Protein AF-A0A8J8TG13-F1 (afdb_monomer_lite)

Radius of gyration: 14.23 Å; chains: 1; bounding box: 28×21×51 Å

Secondary structure (DSSP, 8-state):
-----GGG-EEEEEE----GGGTTTTSSS-GGG-EETTEEHHHHHHHHHHHTT--EEEEEE-SHHHHHHHHHHHTTSHHHHHHHT--

Foldseek 3Di:
DDDDDLAVDAAEDEFEDQPPVPPPQRVQAGQQQRDDPPGRNVLVVVLVSLVVPRDHYHYNYDDDSRVVRCCVVQPNNPVVCVVNVRD

Sequence (87 aa):
MSNWSLSDVKVIIPIGGEATRLRPLTIETSKATVRLLNRPLIEYTILELAKQGIKEFIFGVRGYVNYRSLFDTFKEGIGFSARYKIK

pLDDT: mean 94.62, std 5.53, range [54.59, 97.62]

Structure (mmCIF, N/CA/C/O backbone):
data_AF-A0A8J8TG13-F1
#
_entry.id   AF-A0A8J8TG13-F1
#
loop_
_atom_site.group_PDB
_atom_site.id
_atom_site.type_symbol
_atom_site.label_atom_id
_atom_site.label_alt_id
_atom_site.label_comp_id
_atom_site.label_asym_id
_atom_site.label_entity_id
_atom_site.label_seq_id
_atom_site.pdbx_PDB_ins_code
_atom_site.Cartn_x
_atom_site.Cartn_y
_atom_site.Cartn_z
_atom_site.occupancy
_atom_site.B_iso_or_equiv
_atom_site.auth_seq_id
_atom_site.auth_comp_id
_atom_site.auth_asym_id
_atom_site.auth_atom_id
_atom_site.pdbx_PDB_model_num
ATOM 1 N N . MET A 1 1 ? 5.246 0.115 32.516 1.00 54.59 1 MET A N 1
ATOM 2 C CA . MET A 1 1 ? 5.149 -0.380 31.124 1.00 54.59 1 MET A CA 1
ATOM 3 C C . MET A 1 1 ? 4.521 0.725 30.297 1.00 54.59 1 MET A C 1
ATOM 5 O O . MET A 1 1 ? 3.534 1.286 30.754 1.00 54.59 1 MET A O 1
ATOM 9 N N . SER A 1 2 ? 5.121 1.115 29.171 1.00 73.06 2 SER A N 1
ATOM 10 C CA . SER A 1 2 ? 4.531 2.125 28.285 1.00 73.06 2 SER A CA 1
ATOM 11 C C . SER A 1 2 ? 3.225 1.590 27.698 1.00 73.06 2 SER A C 1
ATOM 13 O O . SER A 1 2 ? 3.173 0.464 27.206 1.00 73.06 2 SER A O 1
ATOM 15 N N . ASN A 1 3 ? 2.160 2.379 27.820 1.00 85.81 3 ASN A N 1
ATOM 16 C CA . ASN A 1 3 ? 0.831 2.009 27.355 1.00 85.81 3 ASN A CA 1
ATOM 17 C C . ASN A 1 3 ? 0.725 2.355 25.864 1.00 85.81 3 ASN A C 1
ATOM 19 O O . ASN A 1 3 ? 0.446 3.500 25.522 1.00 85.81 3 ASN A O 1
ATOM 23 N N . TRP A 1 4 ? 1.026 1.392 24.993 1.00 89.25 4 TRP A N 1
ATOM 24 C CA . TRP A 1 4 ? 0.909 1.560 23.544 1.00 89.25 4 TRP A CA 1
ATOM 25 C C . TRP A 1 4 ? -0.539 1.383 23.090 1.00 89.25 4 TRP A C 1
ATOM 27 O O . TRP A 1 4 ? -1.239 0.480 23.552 1.00 89.25 4 TRP A O 1
ATOM 37 N N . SER A 1 5 ? -0.967 2.217 22.150 1.00 91.94 5 SER A N 1
ATOM 38 C CA . SER A 1 5 ? -2.251 2.117 21.461 1.00 91.94 5 SER A CA 1
ATOM 39 C C . SER A 1 5 ? -2.052 1.749 19.987 1.00 91.94 5 SER A C 1
ATOM 41 O O . SER A 1 5 ? -0.975 1.934 19.423 1.00 91.94 5 SER A O 1
ATOM 43 N N . LEU A 1 6 ? -3.100 1.256 19.319 1.00 91.31 6 LEU A N 1
ATOM 44 C CA . LEU A 1 6 ? -3.037 0.959 17.878 1.00 91.31 6 LEU A CA 1
ATOM 45 C C . LEU A 1 6 ? -2.771 2.206 17.018 1.00 91.31 6 LEU A C 1
ATOM 47 O O . LEU A 1 6 ? -2.231 2.079 15.923 1.00 91.31 6 LEU A O 1
ATOM 51 N N . SER A 1 7 ? -3.108 3.401 17.514 1.00 89.38 7 SER A N 1
ATOM 52 C CA . SER A 1 7 ? -2.776 4.671 16.855 1.00 89.38 7 SER A CA 1
ATOM 53 C C . SER A 1 7 ? -1.280 4.981 16.840 1.00 89.38 7 SER A C 1
ATOM 55 O O . SER A 1 7 ? -0.853 5.783 16.018 1.00 89.38 7 SER A O 1
ATOM 57 N N . ASP A 1 8 ? -0.486 4.341 17.698 1.00 93.62 8 ASP A N 1
ATOM 58 C CA . ASP A 1 8 ? 0.966 4.535 17.744 1.00 93.62 8 ASP A CA 1
ATOM 59 C C . ASP A 1 8 ? 1.710 3.607 16.763 1.00 93.62 8 ASP A C 1
ATOM 61 O O . ASP A 1 8 ? 2.918 3.741 16.552 1.00 93.62 8 ASP A O 1
ATOM 65 N N . VAL A 1 9 ? 1.003 2.639 16.167 1.00 95.62 9 VAL A N 1
ATOM 66 C CA . VAL A 1 9 ? 1.581 1.638 15.267 1.00 95.62 9 VAL A CA 1
ATOM 67 C C . VAL A 1 9 ? 1.637 2.177 13.843 1.00 95.62 9 VAL A C 1
ATOM 69 O O . VAL A 1 9 ? 0.613 2.497 13.239 1.00 95.62 9 VAL A O 1
ATOM 72 N N . LYS A 1 10 ? 2.844 2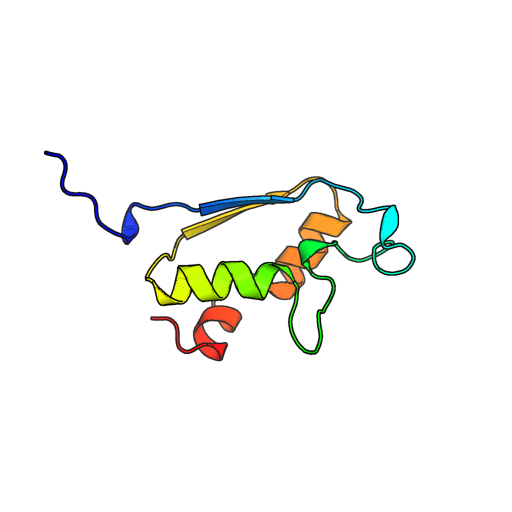.185 13.271 1.00 96.44 10 LYS A N 1
ATOM 73 C CA . LYS A 1 10 ? 3.092 2.547 11.872 1.00 96.44 10 LYS A CA 1
ATOM 74 C C . LYS A 1 10 ? 3.529 1.329 11.080 1.00 96.44 10 LYS A C 1
ATOM 76 O O . LYS A 1 10 ? 4.437 0.607 11.493 1.00 96.44 10 LYS A O 1
ATOM 81 N N . VAL A 1 11 ? 2.923 1.125 9.917 1.00 97.62 11 VAL A N 1
ATOM 82 C CA . VAL A 1 11 ? 3.279 0.034 9.005 1.00 97.62 11 VAL A CA 1
ATOM 83 C C . VAL A 1 11 ? 4.044 0.595 7.819 1.00 97.62 11 VAL A C 1
ATOM 85 O O . VAL A 1 11 ? 3.535 1.428 7.076 1.00 97.62 11 VAL A O 1
ATOM 88 N N . ILE A 1 12 ? 5.266 0.106 7.615 1.00 97.56 12 ILE A N 1
ATOM 89 C CA . ILE A 1 12 ? 6.115 0.500 6.489 1.00 97.56 12 ILE A CA 1
ATOM 90 C C . ILE A 1 12 ? 6.132 -0.634 5.468 1.00 97.56 12 ILE A C 1
ATOM 92 O O . ILE A 1 12 ? 6.501 -1.761 5.794 1.00 97.56 12 ILE A O 1
ATOM 96 N N . ILE A 1 13 ? 5.764 -0.333 4.222 1.00 96.75 13 ILE A N 1
ATOM 97 C CA . ILE A 1 13 ? 5.766 -1.304 3.124 1.00 96.75 13 ILE A CA 1
ATOM 98 C C . ILE A 1 13 ? 6.768 -0.840 2.055 1.00 96.75 13 ILE A C 1
ATOM 100 O O . ILE A 1 13 ? 6.513 0.155 1.368 1.00 96.75 13 ILE A O 1
ATOM 104 N N . PRO A 1 14 ? 7.916 -1.526 1.898 1.00 96.50 14 PRO A N 1
ATOM 105 C CA . PRO A 1 14 ? 8.924 -1.161 0.908 1.00 96.50 14 PRO A CA 1
ATOM 106 C C . PRO A 1 14 ? 8.525 -1.633 -0.497 1.00 96.50 14 PRO A C 1
ATOM 108 O O . PRO A 1 14 ? 8.274 -2.816 -0.732 1.00 96.50 14 PRO A O 1
ATOM 111 N N . ILE A 1 15 ? 8.499 -0.708 -1.457 1.00 96.12 15 ILE A N 1
ATOM 112 C CA . ILE A 1 15 ? 8.078 -0.941 -2.845 1.00 96.12 15 ILE A CA 1
ATOM 113 C C . ILE A 1 15 ? 9.092 -0.292 -3.793 1.00 96.12 15 ILE A C 1
ATOM 115 O O . ILE A 1 15 ? 8.920 0.826 -4.277 1.00 96.12 15 ILE A O 1
ATOM 119 N N . GLY A 1 16 ? 10.180 -1.016 -4.061 1.00 92.00 16 GLY A N 1
ATOM 120 C CA . GLY A 1 16 ? 11.268 -0.520 -4.913 1.00 92.00 16 GLY A CA 1
ATOM 121 C C . GLY A 1 16 ? 11.744 -1.465 -6.013 1.00 92.00 16 GLY A C 1
ATOM 122 O O . GLY A 1 16 ? 12.662 -1.113 -6.749 1.00 92.00 16 GLY A O 1
ATOM 123 N N . GLY A 1 17 ? 11.158 -2.657 -6.129 1.00 92.94 17 GLY A N 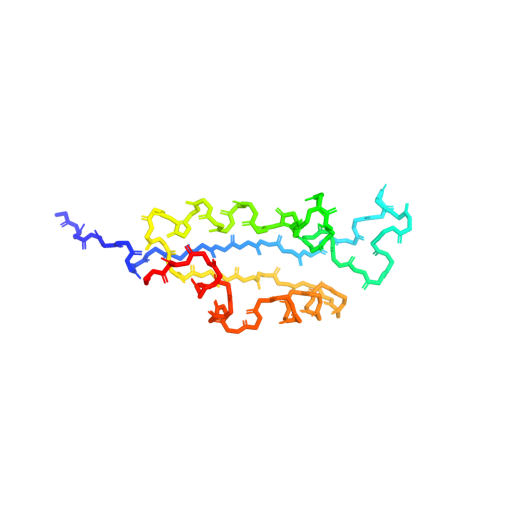1
ATOM 124 C CA . GLY A 1 17 ? 11.537 -3.625 -7.158 1.00 92.94 17 GLY A CA 1
ATOM 125 C C . GLY A 1 17 ? 10.905 -3.318 -8.518 1.00 92.94 17 GLY A C 1
ATOM 126 O O . GLY A 1 17 ? 9.749 -2.912 -8.586 1.00 92.94 17 GLY A O 1
ATOM 127 N N . GLU A 1 18 ? 11.636 -3.592 -9.600 1.00 90.56 18 GLU A N 1
ATOM 128 C CA . GLU A 1 18 ? 11.137 -3.467 -10.984 1.00 90.56 18 GLU A CA 1
ATOM 129 C C . GLU A 1 18 ? 10.225 -4.626 -11.416 1.00 90.56 18 GLU A C 1
ATOM 131 O O . GLU A 1 18 ? 9.548 -4.547 -12.434 1.00 90.56 18 GLU A O 1
ATOM 136 N N . ALA A 1 19 ? 10.217 -5.730 -10.658 1.00 93.62 19 ALA A N 1
ATOM 137 C CA . ALA A 1 19 ? 9.362 -6.894 -10.894 1.00 93.62 19 ALA A CA 1
ATOM 138 C C . ALA A 1 19 ? 9.408 -7.447 -12.334 1.00 93.62 19 ALA A C 1
ATOM 140 O O . ALA A 1 19 ? 8.381 -7.794 -12.918 1.00 93.62 19 ALA A O 1
ATOM 141 N N . THR A 1 20 ? 10.614 -7.588 -12.887 1.00 95.31 20 THR A N 1
ATOM 142 C CA . THR A 1 20 ? 10.853 -8.000 -14.282 1.00 95.31 20 THR A CA 1
ATOM 143 C C . THR A 1 20 ? 10.283 -9.375 -14.645 1.00 95.31 20 THR A C 1
ATOM 145 O O . THR A 1 20 ? 9.897 -9.588 -15.788 1.00 95.31 20 THR A O 1
ATOM 148 N N . ARG A 1 21 ? 10.152 -10.286 -13.671 1.00 96.94 21 ARG A N 1
ATOM 149 C CA . ARG A 1 21 ? 9.573 -11.631 -13.862 1.00 96.94 21 ARG A CA 1
ATOM 150 C C . ARG A 1 21 ? 8.070 -11.632 -14.163 1.00 96.94 21 ARG A C 1
ATOM 152 O O . ARG A 1 21 ? 7.562 -12.643 -14.621 1.00 96.94 21 ARG A O 1
ATOM 159 N N . LEU A 1 22 ? 7.365 -10.537 -13.868 1.00 95.25 22 LEU A N 1
ATOM 160 C CA . LEU A 1 22 ? 5.927 -10.389 -14.131 1.00 95.25 22 LEU A CA 1
ATOM 161 C C . LEU A 1 22 ? 5.637 -9.611 -15.419 1.00 95.25 22 LEU A C 1
ATOM 163 O O . LEU A 1 22 ? 4.480 -9.314 -15.708 1.00 95.25 22 LEU A O 1
ATOM 167 N N . ARG A 1 23 ? 6.662 -9.257 -16.200 1.00 95.19 23 ARG A N 1
ATOM 168 C CA . ARG A 1 23 ? 6.451 -8.616 -17.500 1.00 95.19 23 ARG A CA 1
ATOM 169 C C . ARG A 1 23 ? 5.623 -9.546 -18.409 1.00 95.19 23 ARG A C 1
ATOM 171 O O . ARG A 1 23 ? 5.819 -10.758 -18.354 1.00 95.19 23 ARG A O 1
ATOM 178 N N . PRO A 1 24 ? 4.698 -8.999 -19.221 1.00 95.62 24 PRO A N 1
ATOM 179 C CA . PRO A 1 24 ? 4.519 -7.572 -19.520 1.00 95.62 24 PRO A CA 1
ATOM 180 C C . PRO A 1 24 ? 3.689 -6.772 -18.495 1.00 95.62 24 PRO A C 1
ATOM 182 O O . PRO A 1 24 ? 3.605 -5.555 -18.616 1.00 95.62 24 PRO A O 1
ATOM 185 N N . LEU A 1 25 ? 3.127 -7.402 -17.457 1.00 95.06 25 LEU A N 1
ATOM 186 C CA . LEU A 1 25 ? 2.201 -6.752 -16.512 1.00 95.06 25 LEU A CA 1
ATOM 187 C C . LEU A 1 25 ? 2.823 -5.601 -15.708 1.00 95.06 25 LEU A C 1
ATOM 189 O O . LEU A 1 25 ? 2.104 -4.756 -15.187 1.00 95.06 25 LEU A O 1
ATOM 193 N N . THR A 1 26 ? 4.149 -5.581 -15.574 1.00 96.19 26 THR A N 1
ATOM 194 C CA . THR A 1 26 ? 4.889 -4.631 -14.730 1.00 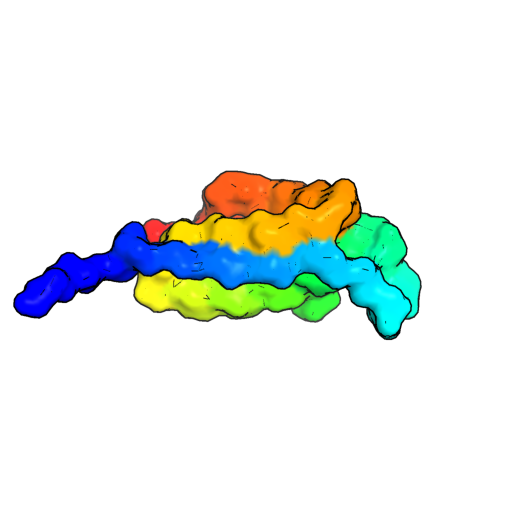96.19 26 THR A CA 1
ATOM 195 C C . THR A 1 26 ? 5.717 -3.615 -15.516 1.00 96.19 26 THR A C 1
ATOM 197 O O . THR A 1 26 ? 6.594 -2.972 -14.946 1.00 96.19 26 THR A O 1
ATOM 200 N N . ILE A 1 27 ? 5.466 -3.454 -16.822 1.00 95.06 27 ILE A N 1
ATOM 201 C CA . ILE A 1 27 ? 6.153 -2.433 -17.634 1.00 95.06 27 ILE A CA 1
ATOM 202 C C . ILE A 1 27 ? 5.713 -1.027 -17.201 1.00 95.06 27 ILE A C 1
ATOM 204 O O . ILE A 1 27 ? 6.553 -0.177 -16.925 1.00 95.06 27 ILE A O 1
ATOM 208 N N . GLU A 1 28 ? 4.402 -0.809 -17.076 1.00 94.88 28 GLU A N 1
ATOM 209 C CA . GLU A 1 28 ? 3.818 0.496 -16.724 1.00 94.88 28 GLU A CA 1
ATOM 210 C C . GLU A 1 28 ? 3.045 0.474 -15.397 1.00 94.88 28 GLU A C 1
ATOM 212 O O . GLU A 1 28 ? 2.327 1.411 -15.060 1.00 94.88 28 GLU A O 1
ATOM 217 N N . THR A 1 29 ? 3.151 -0.611 -14.629 1.00 95.81 29 THR A N 1
ATOM 218 C CA . THR A 1 29 ? 2.399 -0.801 -13.382 1.00 95.81 29 THR A CA 1
ATOM 219 C C . THR A 1 29 ? 3.292 -1.397 -12.301 1.00 95.81 29 THR A C 1
ATOM 221 O O . THR A 1 29 ? 4.064 -2.323 -12.549 1.00 95.81 29 THR A O 1
ATOM 224 N N . SER A 1 30 ? 3.183 -0.889 -11.072 1.00 97.19 30 SER A N 1
ATOM 225 C CA . SER A 1 30 ? 3.873 -1.481 -9.923 1.00 97.19 30 SER A CA 1
ATOM 226 C C . SER A 1 30 ? 3.384 -2.903 -9.661 1.00 97.19 30 SER A C 1
ATOM 228 O O . SER A 1 30 ? 2.181 -3.155 -9.649 1.00 97.19 30 SER A O 1
ATOM 230 N N . LYS A 1 31 ? 4.286 -3.829 -9.306 1.00 96.81 31 LYS A N 1
ATOM 231 C CA . LYS A 1 31 ? 3.887 -5.162 -8.812 1.00 96.81 31 LYS A CA 1
ATOM 232 C C . LYS A 1 31 ? 2.870 -5.078 -7.672 1.00 96.81 31 LYS A C 1
ATOM 234 O O . LYS A 1 31 ? 1.977 -5.913 -7.605 1.00 96.81 31 LYS A O 1
ATOM 239 N N . ALA A 1 32 ? 3.000 -4.084 -6.793 1.00 96.94 32 ALA A N 1
ATOM 240 C CA . ALA A 1 32 ? 2.095 -3.896 -5.664 1.00 96.94 32 ALA A CA 1
ATOM 241 C C . ALA A 1 32 ? 0.643 -3.663 -6.115 1.00 96.94 32 ALA A C 1
ATOM 243 O O . ALA A 1 32 ? -0.293 -4.074 -5.432 1.00 96.94 32 ALA A O 1
ATOM 244 N N . THR A 1 33 ? 0.458 -3.042 -7.280 1.00 96.88 33 THR A N 1
ATOM 245 C CA . THR A 1 33 ? -0.849 -2.648 -7.810 1.00 96.88 33 THR A CA 1
ATOM 246 C C . THR A 1 33 ? -1.343 -3.525 -8.957 1.00 96.88 33 THR A C 1
ATOM 248 O O . THR A 1 33 ? -2.449 -3.304 -9.452 1.00 96.88 33 THR A O 1
ATOM 251 N N . VAL A 1 34 ? -0.573 -4.542 -9.365 1.00 96.62 34 VAL A N 1
ATOM 252 C CA . VAL A 1 34 ? -1.074 -5.605 -10.250 1.0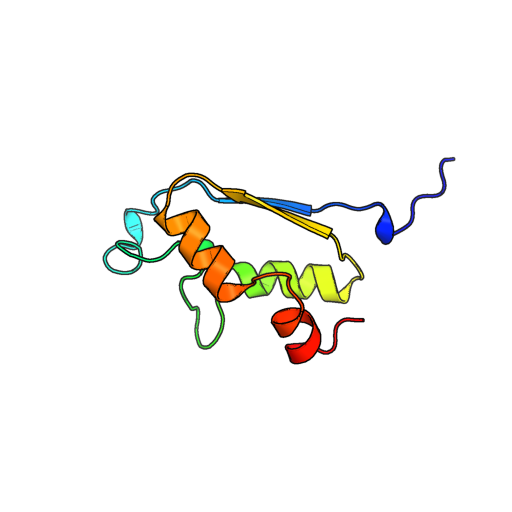0 96.62 34 VAL A CA 1
ATOM 253 C C . VAL A 1 34 ? -2.312 -6.218 -9.601 1.00 96.62 34 VAL A C 1
ATOM 255 O O . VAL A 1 34 ? -2.317 -6.504 -8.402 1.00 96.62 34 VAL A O 1
ATOM 258 N N . ARG A 1 35 ? -3.384 -6.384 -10.380 1.00 95.19 35 ARG A N 1
ATOM 259 C CA . ARG A 1 35 ? -4.647 -6.903 -9.857 1.00 95.19 35 ARG A CA 1
ATOM 260 C C . ARG A 1 35 ? -4.617 -8.422 -9.799 1.00 95.19 35 ARG A C 1
ATOM 262 O O . ARG A 1 35 ? -4.341 -9.081 -10.797 1.00 95.19 35 ARG A O 1
ATOM 269 N N . LEU A 1 36 ? -4.960 -8.960 -8.636 1.00 94.69 36 LEU A N 1
ATOM 270 C CA . LEU A 1 36 ? -5.359 -10.347 -8.474 1.00 94.69 36 LEU A CA 1
ATOM 271 C C . LEU A 1 36 ? -6.880 -10.367 -8.337 1.00 94.69 36 LEU A C 1
ATOM 273 O O . LEU A 1 36 ? -7.428 -9.863 -7.351 1.00 94.69 36 LEU A O 1
ATOM 277 N N . LEU A 1 37 ? -7.548 -10.916 -9.354 1.00 93.00 37 LEU A N 1
ATOM 278 C CA . LEU A 1 37 ? -8.988 -10.762 -9.566 1.00 93.00 37 LEU A CA 1
ATOM 279 C C . LEU A 1 37 ? -9.360 -9.271 -9.655 1.00 93.00 37 LEU A C 1
ATOM 281 O O . LEU A 1 37 ? -8.858 -8.544 -10.510 1.00 93.00 37 LEU A O 1
ATOM 285 N N . ASN A 1 38 ? -10.229 -8.795 -8.769 1.00 92.75 38 ASN A N 1
ATOM 286 C CA . ASN A 1 38 ? -10.755 -7.435 -8.770 1.00 92.75 38 ASN A CA 1
ATOM 287 C C . ASN A 1 38 ? -10.002 -6.470 -7.839 1.00 92.75 38 ASN A C 1
ATOM 289 O O . ASN A 1 38 ? -10.461 -5.341 -7.665 1.00 92.75 38 ASN A O 1
ATOM 293 N N . ARG A 1 39 ? -8.875 -6.880 -7.238 1.00 94.75 39 ARG A N 1
ATOM 294 C CA . ARG A 1 39 ? -8.153 -6.071 -6.241 1.00 94.75 39 ARG A CA 1
ATOM 295 C C . ARG A 1 39 ? -6.649 -6.001 -6.523 1.00 94.75 39 ARG A C 1
ATOM 297 O O . ARG A 1 39 ? -6.068 -7.018 -6.898 1.00 94.75 39 ARG A O 1
ATOM 304 N N . PRO A 1 40 ? -6.002 -4.840 -6.327 1.00 96.62 40 PRO A N 1
ATOM 305 C CA . PRO A 1 40 ? -4.546 -4.727 -6.244 1.00 96.62 40 PRO A CA 1
ATOM 306 C C . PRO A 1 40 ? -3.946 -5.723 -5.239 1.00 96.62 40 PRO A C 1
ATOM 308 O O . PRO A 1 40 ? -4.501 -5.919 -4.159 1.00 96.62 40 PRO A O 1
ATOM 311 N N . LEU A 1 41 ? -2.796 -6.322 -5.557 1.00 96.31 41 LEU A N 1
ATOM 312 C CA . LEU A 1 41 ? -2.124 -7.298 -4.686 1.00 96.31 41 LEU A CA 1
ATOM 313 C C . LEU A 1 41 ? -1.852 -6.762 -3.273 1.00 96.31 41 LEU A C 1
ATOM 315 O O . LEU A 1 41 ? -2.088 -7.459 -2.291 1.00 96.31 41 LEU A O 1
ATOM 319 N N . ILE A 1 42 ? -1.382 -5.521 -3.155 1.00 96.75 42 ILE A N 1
ATOM 320 C CA . ILE A 1 42 ? -1.075 -4.909 -1.855 1.00 96.75 42 ILE A CA 1
ATOM 321 C C . ILE A 1 42 ? -2.326 -4.631 -1.008 1.00 96.75 42 ILE A C 1
ATOM 323 O O . ILE A 1 42 ? -2.244 -4.544 0.217 1.00 96.75 42 ILE A O 1
ATOM 327 N N . GLU A 1 43 ? -3.496 -4.538 -1.642 1.00 96.81 43 GLU A N 1
ATOM 328 C CA . GLU A 1 43 ? -4.757 -4.230 -0.967 1.00 96.81 43 GLU A CA 1
ATOM 329 C C . GLU A 1 43 ? -5.154 -5.327 0.028 1.00 96.81 43 GLU A C 1
ATOM 331 O O . GLU A 1 43 ? -5.710 -5.016 1.076 1.00 96.81 43 GLU A O 1
ATOM 336 N N . TYR A 1 44 ? -4.821 -6.594 -0.248 1.00 96.62 44 TYR A N 1
ATOM 337 C CA . TYR A 1 44 ? -5.097 -7.710 0.663 1.00 96.62 44 TYR A CA 1
ATOM 338 C C . TYR A 1 44 ? -4.383 -7.534 2.010 1.00 96.62 44 TYR A C 1
ATOM 340 O O . TYR A 1 44 ? -5.008 -7.678 3.059 1.00 96.62 44 TYR A O 1
ATOM 348 N N . THR A 1 45 ? -3.099 -7.162 1.984 1.00 96.00 45 THR A N 1
ATOM 349 C CA . THR A 1 45 ? -2.302 -6.931 3.197 1.00 96.00 45 THR A CA 1
ATOM 350 C C . THR A 1 45 ? -2.785 -5.702 3.962 1.00 96.00 45 THR A C 1
ATOM 352 O O . THR A 1 45 ? -2.961 -5.767 5.176 1.00 96.00 45 THR A O 1
ATOM 355 N N . ILE A 1 46 ? -3.026 -4.586 3.265 1.00 97.06 46 ILE A N 1
ATOM 356 C CA . ILE A 1 46 ? -3.486 -3.340 3.901 1.00 97.06 46 ILE A CA 1
ATOM 357 C C . ILE A 1 46 ? -4.857 -3.546 4.544 1.00 97.06 46 ILE A C 1
ATOM 359 O O . ILE A 1 46 ? -5.066 -3.124 5.676 1.00 97.06 46 ILE A O 1
ATOM 363 N N . LEU A 1 47 ? -5.782 -4.219 3.855 1.00 97.31 47 LEU A N 1
ATOM 364 C CA . LEU A 1 47 ? -7.129 -4.469 4.364 1.00 97.31 47 LEU A CA 1
ATOM 365 C C . LEU A 1 47 ? -7.128 -5.305 5.636 1.00 97.31 47 LEU A C 1
ATOM 367 O O . LEU A 1 47 ? -7.876 -4.990 6.559 1.00 97.31 47 LEU A O 1
ATOM 371 N N . GLU A 1 48 ? -6.309 -6.349 5.692 1.00 97.38 48 GLU A N 1
ATOM 372 C CA . GLU A 1 48 ? -6.253 -7.205 6.873 1.00 97.38 48 GLU A CA 1
ATOM 373 C C . GLU A 1 48 ? -5.735 -6.441 8.097 1.00 97.38 48 GLU A C 1
ATOM 375 O O . GLU A 1 48 ? -6.334 -6.502 9.168 1.00 97.38 48 GLU A O 1
ATOM 380 N N . LEU A 1 49 ? -4.694 -5.625 7.917 1.00 96.88 49 LEU A N 1
ATOM 381 C CA . LEU A 1 49 ? -4.149 -4.774 8.979 1.00 96.88 49 LEU A CA 1
ATOM 382 C C . LEU A 1 49 ? -5.120 -3.651 9.378 1.00 96.88 49 LEU A C 1
ATOM 384 O O . LEU A 1 49 ? -5.311 -3.379 10.563 1.00 96.88 49 LEU A O 1
ATOM 388 N N . ALA A 1 50 ? -5.788 -3.032 8.405 1.00 96.81 50 ALA A N 1
ATOM 389 C CA . ALA A 1 50 ? -6.754 -1.966 8.652 1.00 96.81 50 ALA A CA 1
ATOM 390 C C . ALA A 1 50 ? -7.972 -2.457 9.447 1.00 96.81 50 ALA A C 1
ATOM 392 O O . ALA A 1 50 ? -8.453 -1.761 10.342 1.00 96.81 50 ALA A O 1
ATOM 393 N N . LYS A 1 51 ? -8.445 -3.683 9.185 1.00 96.75 51 LYS A N 1
ATOM 394 C CA . LYS A 1 51 ? -9.520 -4.316 9.969 1.00 96.75 51 LYS A CA 1
ATOM 395 C C . LYS A 1 51 ? -9.150 -4.534 11.435 1.00 96.75 51 LYS A C 1
ATOM 397 O O . LYS A 1 51 ? -10.041 -4.553 12.278 1.00 96.75 51 LYS A O 1
ATOM 402 N N . GLN A 1 52 ? -7.861 -4.671 11.737 1.00 95.25 52 GLN A N 1
ATOM 403 C CA . GLN A 1 52 ? -7.347 -4.788 13.104 1.00 95.25 52 GLN A CA 1
ATOM 404 C C . GLN A 1 52 ? -7.162 -3.422 13.785 1.00 95.25 52 GLN A C 1
ATOM 406 O O . GLN A 1 52 ? -6.767 -3.368 14.944 1.00 95.25 52 GLN A O 1
ATOM 411 N N . GLY A 1 53 ? -7.470 -2.317 13.095 1.00 95.00 53 GLY A N 1
ATOM 412 C CA . GLY A 1 53 ? -7.425 -0.962 13.643 1.00 95.00 53 GLY A CA 1
ATOM 413 C C . GLY A 1 53 ? -6.124 -0.202 13.380 1.00 95.00 53 GLY A C 1
ATOM 414 O O . GLY A 1 53 ? -5.976 0.908 13.887 1.00 95.00 53 GLY A O 1
ATOM 415 N N . ILE A 1 54 ? -5.204 -0.749 12.579 1.00 96.25 54 ILE A N 1
ATOM 416 C CA . ILE A 1 54 ? -4.009 -0.022 12.130 1.00 96.25 54 ILE A CA 1
ATOM 417 C C . ILE A 1 54 ? -4.422 1.007 11.078 1.00 96.25 54 ILE A C 1
ATOM 419 O O . ILE A 1 54 ? -5.091 0.669 10.102 1.00 96.25 54 ILE A O 1
ATOM 423 N N . LYS A 1 55 ? -4.004 2.263 11.259 1.00 94.38 55 LYS A N 1
ATOM 424 C CA . LYS A 1 55 ? -4.416 3.373 10.382 1.00 94.38 55 LYS A CA 1
ATOM 425 C C . LYS A 1 55 ? -3.269 4.056 9.649 1.00 94.38 55 LYS A C 1
ATOM 427 O O . LYS A 1 55 ? -3.512 4.693 8.629 1.00 94.38 55 LYS A O 1
ATOM 432 N N . GLU A 1 56 ? -2.036 3.926 10.134 1.00 96.19 56 GLU A N 1
ATOM 433 C CA . GLU A 1 56 ? -0.890 4.623 9.552 1.00 96.19 56 GLU A CA 1
ATOM 434 C C . GLU A 1 56 ? -0.041 3.676 8.694 1.00 96.19 56 GLU A C 1
ATOM 436 O O . GLU A 1 56 ? 0.666 2.801 9.200 1.00 96.19 56 GLU A O 1
ATOM 441 N N . PHE A 1 57 ? -0.115 3.866 7.374 1.00 97.31 57 PHE A N 1
ATOM 442 C CA . PHE A 1 57 ? 0.642 3.108 6.378 1.00 97.31 57 PHE A CA 1
ATOM 443 C C . PHE A 1 57 ? 1.580 4.036 5.609 1.00 97.31 57 PHE A C 1
ATOM 445 O O . PHE A 1 57 ? 1.164 5.072 5.094 1.00 97.31 57 PHE A O 1
ATOM 452 N N . ILE A 1 58 ? 2.843 3.637 5.491 1.00 97.00 58 ILE A N 1
ATOM 453 C CA . ILE A 1 58 ? 3.891 4.387 4.802 1.00 97.00 58 ILE A CA 1
ATOM 454 C C . ILE A 1 58 ? 4.451 3.513 3.681 1.00 97.00 58 ILE A C 1
ATOM 456 O O . ILE A 1 58 ? 5.008 2.440 3.923 1.00 97.00 58 ILE A O 1
ATOM 460 N N . PHE A 1 59 ? 4.337 3.983 2.439 1.00 96.94 59 PHE A N 1
ATOM 461 C CA . PHE A 1 59 ? 4.931 3.312 1.284 1.00 96.94 59 PHE A CA 1
ATOM 462 C C . PHE A 1 59 ? 6.339 3.846 1.015 1.00 96.94 59 PHE A C 1
ATOM 464 O O . PHE A 1 59 ? 6.517 4.983 0.582 1.00 96.94 59 PHE A O 1
ATOM 471 N N . GLY A 1 60 ? 7.350 3.006 1.235 1.00 96.56 60 GLY A N 1
ATOM 472 C CA . GLY A 1 60 ? 8.734 3.311 0.871 1.00 96.56 60 GLY A CA 1
ATOM 473 C C . GLY A 1 60 ? 8.957 3.048 -0.614 1.00 96.56 60 GLY A C 1
ATOM 474 O O . GLY A 1 60 ? 9.279 1.923 -0.991 1.00 96.56 60 GLY A O 1
ATOM 475 N N . VAL A 1 61 ? 8.751 4.056 -1.461 1.00 96.56 61 VAL A N 1
ATOM 476 C CA . VAL A 1 61 ? 8.734 3.886 -2.923 1.00 96.56 61 VAL A CA 1
ATOM 477 C C . VAL A 1 61 ? 10.053 4.262 -3.596 1.00 96.56 61 VAL A C 1
ATOM 479 O O . VAL A 1 61 ? 10.693 5.247 -3.235 1.00 96.56 61 VAL A O 1
ATOM 482 N N . ARG A 1 62 ? 10.432 3.514 -4.640 1.00 95.94 62 ARG A N 1
ATOM 483 C CA . ARG A 1 62 ? 11.522 3.884 -5.561 1.00 95.94 62 ARG A CA 1
ATOM 484 C C . ARG A 1 62 ? 11.030 3.888 -7.006 1.00 95.94 62 ARG A C 1
ATOM 486 O O . ARG A 1 62 ? 10.513 2.878 -7.485 1.00 95.94 62 ARG A O 1
ATOM 493 N N . GLY A 1 63 ? 11.277 4.994 -7.706 1.00 95.56 63 GLY A N 1
ATOM 494 C CA . GLY A 1 63 ? 10.986 5.157 -9.132 1.00 95.56 63 GLY A CA 1
ATOM 495 C C . GLY A 1 63 ? 9.558 5.621 -9.436 1.00 95.56 63 GLY A C 1
ATOM 496 O O . GLY A 1 63 ? 8.630 5.420 -8.651 1.00 95.56 63 GLY A O 1
ATOM 497 N N . TYR A 1 64 ? 9.394 6.233 -10.611 1.00 95.62 64 TYR A N 1
ATOM 498 C CA . TYR A 1 64 ? 8.147 6.877 -11.038 1.00 95.62 64 TYR A CA 1
ATOM 499 C C . TYR A 1 64 ? 6.964 5.905 -11.135 1.00 95.62 64 TYR A C 1
ATOM 501 O O . TYR A 1 64 ? 5.900 6.187 -10.594 1.00 95.62 64 TYR A O 1
ATOM 509 N N . VAL A 1 65 ? 7.152 4.736 -11.761 1.00 96.44 65 VAL A N 1
ATOM 510 C CA . VAL A 1 65 ? 6.072 3.749 -11.962 1.00 96.44 65 VAL A CA 1
ATOM 511 C C . VAL A 1 65 ? 5.494 3.267 -10.629 1.00 96.44 65 VAL A C 1
ATOM 513 O O . VAL A 1 65 ? 4.274 3.190 -10.482 1.00 96.44 65 VAL A O 1
ATOM 516 N N . ASN A 1 66 ? 6.353 2.989 -9.641 1.00 96.94 66 ASN A N 1
ATOM 517 C CA . ASN A 1 66 ? 5.917 2.576 -8.307 1.00 96.94 66 ASN A CA 1
ATOM 518 C C . ASN A 1 66 ? 5.139 3.688 -7.600 1.00 96.94 66 ASN A C 1
ATOM 520 O O . ASN A 1 66 ? 4.026 3.439 -7.140 1.00 96.94 66 ASN A O 1
ATOM 524 N N . TYR A 1 67 ? 5.694 4.904 -7.565 1.00 96.94 67 TYR A N 1
ATOM 525 C CA . TYR A 1 67 ? 5.038 6.057 -6.948 1.00 96.94 67 TYR A CA 1
ATOM 526 C C . TYR A 1 67 ? 3.671 6.335 -7.579 1.00 96.94 67 TYR A C 1
ATOM 528 O O . TYR A 1 67 ? 2.662 6.336 -6.875 1.00 96.94 67 TYR A O 1
ATOM 536 N N . ARG A 1 68 ? 3.629 6.492 -8.908 1.00 97.50 68 ARG A N 1
ATOM 537 C CA . ARG A 1 68 ? 2.404 6.805 -9.648 1.00 97.50 68 ARG A CA 1
ATOM 538 C C . ARG A 1 68 ? 1.329 5.748 -9.412 1.00 97.50 68 ARG A C 1
ATOM 540 O O . ARG A 1 68 ? 0.214 6.094 -9.047 1.00 97.50 68 ARG A O 1
ATOM 547 N N . SER A 1 69 ? 1.667 4.465 -9.568 1.00 97.19 69 SER A N 1
ATOM 548 C CA . SER A 1 69 ? 0.673 3.391 -9.444 1.00 97.19 69 SER A CA 1
ATOM 549 C C . SER A 1 69 ? 0.026 3.363 -8.056 1.00 97.19 69 SER A C 1
ATOM 551 O O . SER A 1 69 ? -1.184 3.171 -7.937 1.00 97.19 69 SER A O 1
ATOM 553 N N . LEU A 1 70 ? 0.820 3.553 -6.998 1.00 97.00 70 LEU A N 1
ATOM 554 C CA . LEU A 1 70 ? 0.322 3.577 -5.621 1.00 97.00 70 LEU A CA 1
ATOM 555 C C . LEU A 1 70 ? -0.491 4.835 -5.332 1.00 97.00 70 LEU A C 1
ATOM 557 O O . LEU A 1 70 ? -1.559 4.727 -4.734 1.00 97.00 70 LEU A O 1
ATOM 561 N N . PHE A 1 71 ? -0.016 5.999 -5.780 1.00 96.56 71 PHE A N 1
ATOM 562 C CA . PHE A 1 71 ? -0.712 7.269 -5.596 1.00 96.56 71 PHE A CA 1
ATOM 563 C C . PHE A 1 71 ? -2.082 7.260 -6.284 1.00 96.56 71 PHE A C 1
ATOM 565 O O . PHE A 1 71 ? -3.085 7.564 -5.642 1.00 96.56 71 PHE A O 1
ATOM 572 N N . ASP A 1 72 ? -2.150 6.807 -7.538 1.00 96.31 72 ASP A N 1
ATOM 573 C CA . ASP A 1 72 ? -3.403 6.702 -8.294 1.00 96.31 72 ASP A CA 1
ATOM 574 C C . ASP A 1 72 ? -4.386 5.705 -7.648 1.00 96.31 72 ASP A C 1
ATOM 576 O O . ASP A 1 72 ? -5.603 5.892 -7.718 1.00 96.31 72 ASP A O 1
ATOM 580 N N . THR A 1 73 ? -3.867 4.657 -6.993 1.00 95.62 73 THR A N 1
ATOM 581 C CA . THR A 1 73 ? -4.681 3.616 -6.343 1.00 95.62 73 THR A CA 1
ATOM 582 C C . THR A 1 73 ? -5.209 4.047 -4.975 1.00 95.62 73 THR A C 1
ATOM 584 O O . THR A 1 73 ? -6.392 3.852 -4.691 1.00 95.62 73 THR A O 1
ATOM 587 N N . PHE A 1 74 ? -4.349 4.595 -4.113 1.00 96.00 74 PHE A N 1
ATOM 588 C CA . PHE A 1 74 ? -4.674 4.828 -2.703 1.00 96.00 74 PHE A CA 1
ATOM 589 C C . PHE A 1 74 ? -4.906 6.297 -2.354 1.00 96.00 74 PHE A C 1
ATOM 591 O O . PHE A 1 74 ? -5.736 6.554 -1.484 1.00 96.00 74 PHE A O 1
ATOM 598 N N . LYS A 1 75 ? -4.250 7.255 -3.024 1.00 95.06 75 LYS A N 1
ATOM 599 C CA . LYS A 1 75 ? -4.273 8.687 -2.658 1.00 95.06 75 LYS A CA 1
ATOM 600 C C . LYS A 1 75 ? -4.028 8.872 -1.151 1.00 95.06 75 LYS A C 1
ATOM 602 O O . LYS A 1 75 ? -3.084 8.285 -0.628 1.00 95.06 75 LYS A O 1
ATOM 607 N N . GLU A 1 76 ? -4.882 9.613 -0.437 1.00 94.12 76 GLU A N 1
ATOM 608 C CA . GLU A 1 76 ? -4.827 9.738 1.029 1.00 94.12 76 GLU A CA 1
ATOM 609 C C . GLU A 1 76 ? -5.465 8.555 1.791 1.00 94.12 76 GLU A C 1
ATOM 611 O O . GLU A 1 76 ? -5.576 8.585 3.011 1.00 94.12 76 GLU A O 1
ATOM 616 N N . GLY A 1 77 ? -5.946 7.518 1.102 1.00 95.00 77 GLY A N 1
ATOM 617 C CA . GLY A 1 77 ? -6.592 6.347 1.708 1.00 95.00 77 GLY A CA 1
ATOM 618 C C . GLY A 1 77 ? -8.090 6.511 1.989 1.00 95.00 77 GLY A C 1
ATOM 619 O O . GLY A 1 77 ? -8.760 5.524 2.284 1.00 95.00 77 GLY A O 1
ATOM 620 N N . ILE A 1 78 ? -8.663 7.708 1.812 1.00 95.94 78 ILE A N 1
ATOM 621 C CA . ILE A 1 78 ? -10.090 7.995 2.076 1.00 95.94 78 ILE A CA 1
ATOM 622 C C . ILE A 1 78 ? -11.011 7.061 1.277 1.00 95.94 78 ILE A C 1
ATOM 624 O O . ILE A 1 78 ? -11.929 6.455 1.830 1.00 95.94 78 ILE A O 1
ATOM 628 N N . GLY A 1 79 ? -10.742 6.895 -0.024 1.00 95.75 79 GLY A N 1
ATOM 629 C CA . GLY A 1 79 ? -11.535 6.016 -0.890 1.00 95.75 79 GLY A CA 1
ATOM 630 C C . GLY A 1 79 ? -11.435 4.539 -0.498 1.00 95.75 79 GLY A C 1
ATOM 631 O O . GLY A 1 79 ? -12.419 3.804 -0.592 1.00 95.75 79 GLY A O 1
ATOM 632 N N . PHE A 1 80 ? -10.267 4.113 -0.013 1.00 96.12 80 PHE A N 1
ATOM 633 C CA . PHE A 1 80 ? -10.052 2.765 0.503 1.00 96.12 80 PHE A CA 1
ATOM 634 C C . PHE A 1 80 ? -10.851 2.536 1.795 1.00 96.12 80 PHE A C 1
ATOM 636 O O . PHE A 1 80 ? -11.613 1.569 1.880 1.00 96.12 80 PHE A O 1
ATOM 643 N N . SER A 1 81 ? -10.754 3.455 2.759 1.00 96.56 81 SER A N 1
ATOM 644 C CA . SER A 1 81 ? -11.480 3.365 4.029 1.00 96.56 81 SER A CA 1
ATOM 645 C C . SER A 1 81 ? -12.993 3.377 3.824 1.00 96.56 81 SER A C 1
ATOM 647 O O . SER A 1 81 ? -13.693 2.541 4.395 1.00 96.56 81 SER A O 1
ATOM 649 N N . ALA A 1 82 ? -13.501 4.240 2.937 1.00 97.12 82 ALA A N 1
ATOM 650 C CA . ALA A 1 82 ? -14.918 4.281 2.584 1.00 97.12 82 ALA A CA 1
ATOM 651 C C . ALA A 1 82 ? -15.394 2.968 1.937 1.00 97.12 82 ALA A C 1
ATOM 653 O O . ALA A 1 82 ? -16.422 2.420 2.340 1.00 97.12 82 ALA A O 1
ATOM 654 N N . ARG A 1 83 ? -14.628 2.417 0.980 1.00 95.81 83 ARG A N 1
ATOM 655 C CA . ARG A 1 83 ? -14.951 1.147 0.301 1.00 95.81 83 ARG A CA 1
ATOM 656 C C . ARG A 1 83 ? -15.098 -0.012 1.287 1.00 95.81 83 ARG A C 1
ATOM 658 O O . ARG A 1 83 ? -15.998 -0.835 1.128 1.00 95.81 83 ARG A O 1
ATOM 665 N N . TYR A 1 84 ? -14.217 -0.081 2.283 1.00 96.38 84 TYR A N 1
ATOM 666 C CA . TYR A 1 84 ? -14.154 -1.192 3.234 1.00 96.38 84 TYR A CA 1
ATOM 667 C C . TYR A 1 84 ? -14.793 -0.908 4.593 1.00 96.38 84 TYR A C 1
ATOM 669 O O . TYR A 1 84 ? -14.745 -1.770 5.469 1.00 96.38 84 TYR A O 1
ATOM 677 N N . LYS A 1 85 ? -15.434 0.256 4.760 1.00 96.75 85 LYS A N 1
ATOM 678 C CA . LYS A 1 85 ? -16.059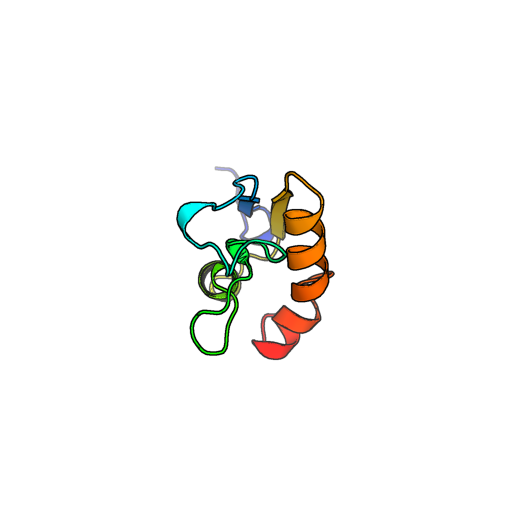 0.694 6.019 1.00 96.75 85 LYS A CA 1
ATOM 679 C C . LYS A 1 85 ? -15.071 0.680 7.197 1.00 96.75 85 LYS A C 1
ATOM 681 O O . LYS A 1 85 ? -15.434 0.316 8.315 1.00 96.75 85 LYS A O 1
ATOM 686 N N . IL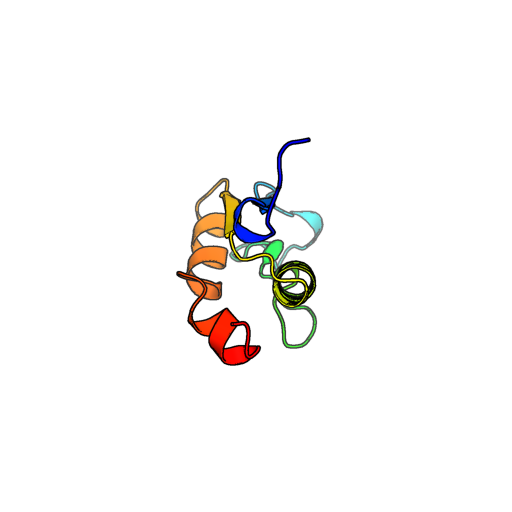E A 1 86 ? -13.821 1.062 6.930 1.00 94.88 86 ILE A N 1
ATOM 687 C CA . ILE A 1 86 ? -12.789 1.244 7.956 1.00 94.88 86 ILE A CA 1
ATOM 688 C C . ILE A 1 86 ? -13.042 2.587 8.648 1.00 94.88 86 ILE A C 1
ATOM 690 O O . ILE A 1 86 ? -13.226 3.603 7.976 1.00 94.88 86 ILE A O 1
ATOM 694 N N . LYS A 1 87 ? -13.099 2.562 9.983 1.00 81.44 87 LYS A N 1
ATOM 695 C CA . LYS A 1 87 ? -13.284 3.743 10.839 1.00 81.44 87 LYS A CA 1
ATOM 696 C C . LYS A 1 87 ? -11.977 4.480 11.085 1.00 81.44 87 LYS A C 1
ATOM 698 O O . LYS A 1 87 ? -10.910 3.836 11.070 1.00 81.44 87 LYS A O 1
#